Protein AF-A0A1F4Z784-F1 (afdb_monomer)

Solvent-accessible surface area (backbone atoms only — not comparable to full-atom values): 4677 Å² total; per-residue (Å²): 130,85,67,44,18,75,85,78,60,50,42,65,42,78,51,66,54,60,62,64,40,72,39,92,76,83,80,46,73,58,28,88,44,80,74,42,82,45,77,48,71,56,64,65,44,82,54,96,94,38,41,33,30,61,70,56,50,54,52,49,61,55,51,56,57,64,60,53,59,60,68,70,70,76,116

Nearest PDB structures (foldseek):
  5axk-assembly1_B  TM=2.792E-01  e=5.322E+00  Methanosarcina acetivorans
  8fvg-assembly1_A  TM=3.177E-01  e=7.197E+00  Pseudomonas phage vB_PaeM_E217

Organism: NCBI:txid1797257

pLDDT: mean 79.06, std 15.38, range [39.47, 92.94]

Sequence (75 aa):
MAYRCDNCGKGTQYGVTHVHRRGVAGGRWKKRAQSTKRMFRPNLHKWMGMKLCTKCLRLLKGKTFVGRQVALIAK

Radius of gyration: 21.93 Å; Cα contacts (8 Å, |Δi|>4): 95; chains: 1; bounding box: 35×42×60 Å

InterPro domains:
  IPR034704 Large ribosomal subunit protein bL28/bL31-like superfamily [SSF143800] (1-65)
  IPR037147 Large ribosomal subunit protein bL28 superfamily [G3DSA:2.30.170.40] (1-74)

Mean predicted aligned error: 10.12 Å

Secondary structure (DSSP, 8-state):
-TT--TTT----EEEEE---EE-SSSS-EEE----EEEEE---EEEETTEEEEHHHHHHHHHHHHHHHHHTTT--

Foldseek 3Di:
DPQAFPPPRDAKDKDWDDDWQFDPPDGDIPRDGDIDIDIDGFQWDDDPNGTHGPVVVVVVVVVVVVVVVVVVVPD

Structure (mmCIF, N/CA/C/O backbone):
data_AF-A0A1F4Z784-F1
#
_entry.id   AF-A0A1F4Z784-F1
#
loop_
_atom_site.group_PDB
_atom_site.id
_atom_site.type_symbol
_atom_site.label_atom_id
_atom_site.label_alt_id
_atom_site.label_comp_id
_atom_site.label_asym_id
_atom_site.label_entity_id
_atom_site.label_seq_id
_atom_site.pdbx_PDB_ins_code
_atom_site.Cartn_x
_atom_site.Cartn_y
_atom_site.Cartn_z
_atom_site.occupancy
_atom_site.B_iso_or_equiv
_atom_site.auth_seq_id
_atom_site.auth_comp_id
_atom_site.auth_asym_id
_atom_site.auth_atom_id
_atom_site.pdbx_PDB_model_num
ATOM 1 N N . MET A 1 1 ? -14.593 -11.256 10.743 1.00 53.50 1 MET A N 1
ATOM 2 C CA . MET A 1 1 ? -14.013 -11.186 9.377 1.00 53.50 1 MET A CA 1
ATOM 3 C C . MET A 1 1 ? -12.490 -11.210 9.461 1.00 53.50 1 MET A C 1
ATOM 5 O O . MET A 1 1 ? -11.915 -10.442 10.225 1.00 53.50 1 MET A O 1
ATOM 9 N N . ALA A 1 2 ? -11.823 -12.114 8.741 1.00 70.25 2 ALA A N 1
ATOM 10 C CA . ALA A 1 2 ? -10.363 -12.209 8.766 1.00 70.25 2 ALA A CA 1
ATOM 11 C C . ALA A 1 2 ? -9.732 -11.143 7.847 1.00 70.25 2 ALA A C 1
ATOM 13 O O . ALA A 1 2 ? -10.191 -10.940 6.727 1.00 70.25 2 ALA A O 1
ATOM 14 N N . TYR A 1 3 ? -8.689 -10.459 8.329 1.00 79.38 3 TYR A N 1
ATOM 15 C CA . TYR A 1 3 ? -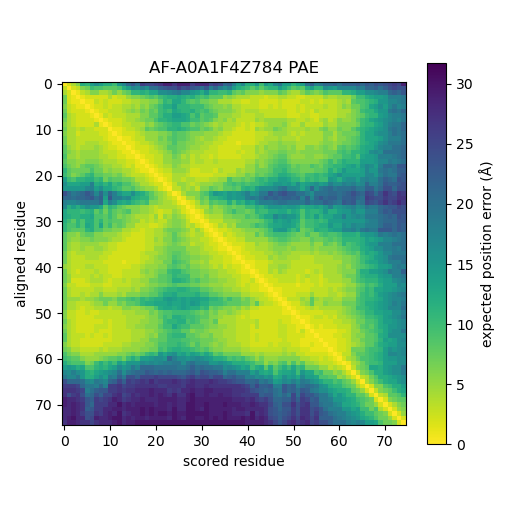7.870 -9.503 7.566 1.00 79.38 3 TYR A CA 1
ATOM 16 C C . TYR A 1 3 ? -8.642 -8.413 6.796 1.00 79.38 3 TYR A C 1
ATOM 18 O O . TYR A 1 3 ? -8.275 -8.082 5.669 1.00 79.38 3 TYR A O 1
ATOM 26 N N . ARG A 1 4 ? -9.682 -7.824 7.399 1.00 88.56 4 ARG A N 1
ATOM 27 C CA . ARG A 1 4 ? -10.347 -6.619 6.876 1.00 88.56 4 ARG A CA 1
ATOM 28 C C . ARG A 1 4 ? -10.262 -5.462 7.864 1.00 88.56 4 ARG A C 1
ATOM 30 O O . ARG A 1 4 ? -10.200 -5.677 9.068 1.00 88.56 4 ARG A O 1
ATOM 37 N N . CYS A 1 5 ? -10.214 -4.248 7.325 1.00 89.62 5 CYS A N 1
ATOM 38 C CA . CYS A 1 5 ? -10.352 -3.020 8.098 1.00 89.62 5 CYS A CA 1
ATOM 39 C C . CYS A 1 5 ? -11.825 -2.783 8.429 1.00 89.62 5 CYS A C 1
ATOM 41 O O . CYS A 1 5 ? -12.636 -2.735 7.506 1.00 89.62 5 CYS A O 1
ATOM 43 N N . ASP A 1 6 ? -12.143 -2.547 9.697 1.00 88.56 6 ASP A N 1
ATOM 44 C CA . ASP A 1 6 ? -13.530 -2.372 10.147 1.00 88.56 6 ASP A CA 1
ATOM 45 C C . ASP A 1 6 ? -14.147 -1.044 9.665 1.00 88.56 6 ASP A C 1
ATOM 47 O O . ASP A 1 6 ? -15.350 -0.955 9.467 1.00 88.56 6 ASP A O 1
ATOM 51 N N . ASN A 1 7 ? -13.326 -0.021 9.394 1.00 88.25 7 ASN A N 1
ATOM 52 C CA . ASN A 1 7 ? -13.807 1.299 8.956 1.00 88.25 7 ASN A CA 1
ATOM 53 C C . ASN A 1 7 ? -13.985 1.424 7.429 1.00 88.25 7 ASN A C 1
ATOM 55 O O . ASN A 1 7 ? -14.960 1.984 6.954 1.00 88.25 7 ASN A O 1
ATOM 59 N N . CYS A 1 8 ? -13.029 0.938 6.627 1.00 87.75 8 CYS A N 1
ATOM 60 C CA . CYS A 1 8 ? -13.074 1.097 5.159 1.00 87.75 8 CYS A CA 1
ATOM 61 C C . CYS A 1 8 ? -13.213 -0.218 4.389 1.00 87.75 8 CYS A C 1
ATOM 63 O O . CYS A 1 8 ? -13.063 -0.224 3.170 1.00 87.75 8 CYS A O 1
ATOM 65 N N . GLY A 1 9 ? -13.383 -1.348 5.077 1.00 87.88 9 GLY A N 1
ATOM 66 C CA . GLY A 1 9 ? -13.557 -2.659 4.449 1.00 87.88 9 GLY A CA 1
ATOM 67 C C . GLY A 1 9 ? -12.328 -3.211 3.716 1.00 87.88 9 GLY A C 1
ATOM 68 O O . GLY A 1 9 ? -12.395 -4.320 3.190 1.00 87.88 9 GLY A O 1
ATOM 69 N N . LYS A 1 10 ? -11.197 -2.485 3.685 1.00 88.94 10 LYS A N 1
ATOM 70 C CA . LYS A 1 10 ? -9.969 -2.909 2.988 1.00 88.94 10 LYS A CA 1
ATOM 71 C C . LYS A 1 10 ? -9.539 -4.304 3.428 1.00 88.94 10 LYS A C 1
ATOM 73 O O . LYS A 1 10 ? -9.191 -4.491 4.593 1.00 88.94 10 LYS A O 1
ATOM 78 N N . GLY A 1 11 ? -9.540 -5.241 2.485 1.00 89.75 11 GLY A N 1
ATOM 79 C CA . GLY A 1 11 ? -9.159 -6.634 2.687 1.00 89.75 11 GLY A CA 1
ATOM 80 C C . GLY A 1 11 ? -7.865 -7.022 1.979 1.00 89.75 11 GLY A C 1
ATOM 81 O O . GLY A 1 11 ? -7.157 -6.175 1.430 1.00 89.75 11 GLY A O 1
ATOM 82 N N . THR A 1 12 ? -7.569 -8.321 1.997 1.00 91.25 12 THR A N 1
ATOM 83 C CA . THR A 1 12 ? -6.503 -8.922 1.189 1.00 91.25 12 THR A CA 1
ATOM 84 C C . THR A 1 12 ? -6.772 -8.679 -0.289 1.00 91.25 12 THR A C 1
ATOM 86 O O . THR A 1 12 ? -7.852 -8.982 -0.789 1.00 91.25 12 THR A O 1
ATOM 89 N N . GLN A 1 13 ? -5.777 -8.137 -0.978 1.00 90.12 13 GLN A N 1
ATOM 90 C CA . GLN A 1 13 ? -5.793 -7.953 -2.419 1.00 90.12 13 GLN A CA 1
ATOM 91 C C . GLN A 1 13 ? -4.931 -9.030 -3.064 1.00 90.12 13 GLN A C 1
ATOM 93 O O . GLN A 1 13 ? -3.917 -9.448 -2.509 1.00 90.12 13 GLN A O 1
ATOM 98 N N . TYR A 1 14 ? -5.319 -9.473 -4.247 1.00 92.38 14 TYR A N 1
ATOM 99 C CA . TYR A 1 14 ? -4.530 -10.401 -5.042 1.00 92.38 14 TYR A CA 1
ATOM 100 C C . TYR A 1 14 ? -3.904 -9.620 -6.179 1.00 92.38 14 TYR A C 1
ATOM 102 O O . TYR A 1 14 ? -4.553 -8.779 -6.794 1.00 92.38 14 TYR A O 1
ATOM 110 N N . GLY A 1 15 ? -2.645 -9.898 -6.470 1.00 92.12 15 GLY A N 1
ATOM 111 C CA . GLY A 1 15 ? -2.051 -9.382 -7.684 1.00 92.12 15 GLY A CA 1
ATOM 112 C C . GLY A 1 15 ? -0.857 -10.203 -8.104 1.00 92.12 15 GLY A C 1
ATOM 113 O O . GLY A 1 15 ? -0.572 -11.276 -7.571 1.00 92.12 15 GLY A O 1
ATOM 114 N N . VAL A 1 16 ? -0.184 -9.700 -9.119 1.00 90.25 16 VAL A N 1
ATOM 115 C CA . VAL A 1 16 ? 0.889 -10.408 -9.796 1.00 90.25 16 VAL A CA 1
ATOM 116 C C . VAL A 1 16 ? 2.105 -9.520 -9.822 1.00 90.25 16 VAL A C 1
ATOM 118 O O . VAL A 1 16 ? 2.067 -8.394 -10.309 1.00 90.25 16 VAL A O 1
ATOM 121 N N . THR A 1 17 ? 3.201 -10.055 -9.314 1.00 88.56 17 THR A N 1
ATOM 122 C CA . THR A 1 17 ? 4.499 -9.421 -9.441 1.00 88.56 17 THR A CA 1
ATOM 123 C C . THR A 1 17 ? 5.154 -9.985 -10.686 1.00 88.56 17 THR A C 1
ATOM 125 O O . THR A 1 17 ? 5.382 -11.188 -10.803 1.00 88.56 17 THR A O 1
ATOM 128 N N . HIS A 1 18 ? 5.413 -9.104 -11.634 1.00 85.88 18 HIS A N 1
ATOM 129 C CA . HIS A 1 18 ? 6.098 -9.397 -12.876 1.00 85.88 18 HIS A CA 1
ATOM 130 C C . HIS A 1 18 ? 6.746 -8.105 -13.320 1.00 85.88 18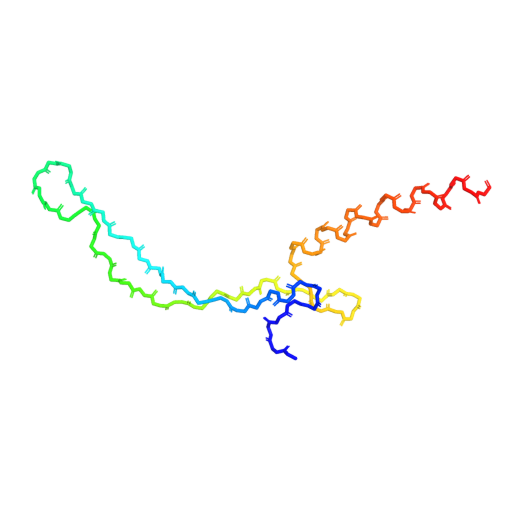 HIS A C 1
ATOM 132 O O . HIS A 1 18 ? 6.149 -7.039 -13.184 1.00 85.88 18 HIS A O 1
ATOM 138 N N . VAL A 1 19 ? 7.938 -8.168 -13.896 1.00 83.75 19 VAL A N 1
ATOM 139 C CA . VAL A 1 19 ? 8.336 -7.063 -14.756 1.00 83.75 19 VAL A CA 1
ATOM 140 C C . VAL A 1 19 ? 9.205 -7.613 -15.866 1.00 83.75 19 VAL A C 1
ATOM 142 O O . VAL A 1 19 ? 10.368 -7.936 -15.660 1.00 83.75 19 VAL A O 1
ATOM 145 N N . HIS A 1 20 ? 8.602 -7.717 -17.046 1.00 81.50 20 HIS A N 1
ATOM 146 C CA . HIS A 1 20 ? 9.261 -7.914 -18.327 1.00 81.50 20 HIS A CA 1
ATOM 147 C C . HIS A 1 20 ? 9.477 -6.535 -19.006 1.00 81.50 20 HIS A C 1
ATOM 149 O O . HIS A 1 20 ? 8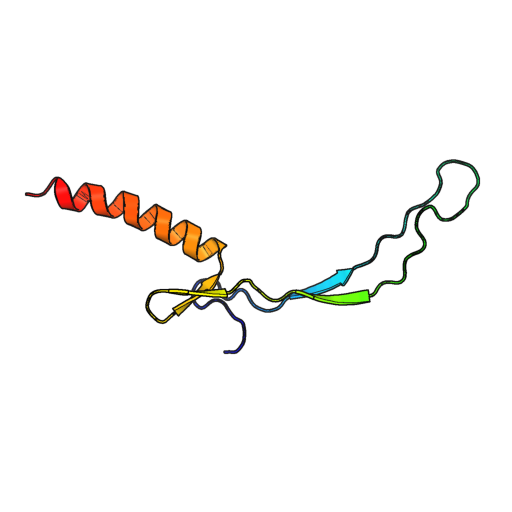.752 -5.589 -18.724 1.00 81.50 20 HIS A O 1
ATOM 155 N N . ARG A 1 21 ? 10.497 -6.344 -19.845 1.00 84.81 21 ARG A N 1
ATOM 156 C CA . ARG A 1 21 ? 10.812 -5.069 -20.541 1.00 84.81 21 ARG A CA 1
ATOM 157 C C . ARG A 1 21 ? 11.447 -5.437 -21.879 1.00 84.81 21 ARG A C 1
ATOM 159 O O . ARG A 1 21 ? 11.929 -6.554 -22.005 1.00 84.81 21 ARG A O 1
ATOM 166 N N . ARG A 1 22 ? 11.498 -4.560 -22.881 1.00 78.38 22 ARG A N 1
ATOM 167 C CA . ARG A 1 22 ? 12.119 -4.875 -24.190 1.00 78.38 22 ARG A CA 1
ATOM 168 C C . ARG A 1 22 ? 13.330 -4.000 -24.518 1.00 78.38 22 ARG A C 1
ATOM 170 O O . ARG A 1 22 ? 13.330 -2.824 -24.160 1.00 78.38 22 ARG A O 1
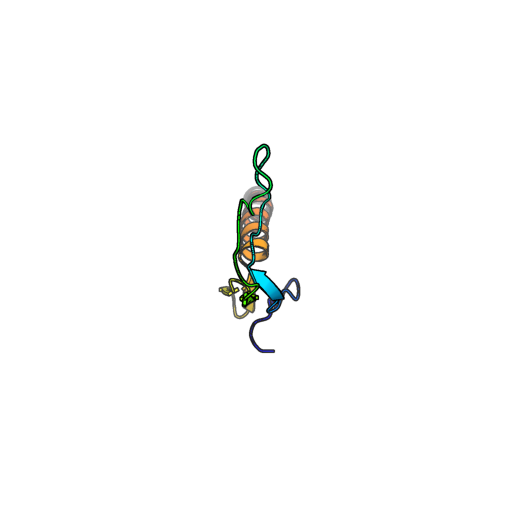ATOM 177 N N . GLY A 1 23 ? 14.379 -4.596 -25.089 1.00 79.94 23 GLY A N 1
ATOM 178 C CA . GLY A 1 23 ? 15.598 -3.886 -25.485 1.00 79.94 23 GLY A CA 1
ATOM 179 C C . GLY A 1 23 ? 15.285 -2.920 -26.618 1.00 79.94 23 GLY A C 1
ATOM 180 O O . GLY A 1 23 ? 14.446 -3.242 -27.453 1.00 79.94 23 GLY A O 1
ATOM 181 N N . VAL A 1 24 ? 15.902 -1.737 -26.616 1.00 82.31 24 VAL A N 1
ATOM 182 C CA . VAL A 1 24 ? 15.610 -0.697 -27.621 1.00 82.31 24 VAL A CA 1
ATOM 183 C C . VAL A 1 24 ? 16.367 -0.973 -28.929 1.00 82.31 24 VAL A C 1
ATOM 185 O O . VAL A 1 24 ? 15.801 -0.794 -29.996 1.00 82.31 24 VAL A O 1
ATOM 188 N N . ALA A 1 25 ? 17.585 -1.520 -28.859 1.00 72.88 25 ALA A N 1
ATOM 189 C CA . ALA A 1 25 ? 18.354 -1.989 -30.013 1.00 72.88 25 ALA A CA 1
ATOM 190 C C . ALA A 1 25 ? 18.810 -3.443 -29.777 1.00 72.88 25 ALA A C 1
ATOM 192 O O . ALA A 1 25 ? 19.239 -3.782 -28.674 1.00 72.88 25 ALA A O 1
ATOM 193 N N . GLY A 1 26 ? 18.659 -4.319 -30.778 1.00 78.00 26 GLY A N 1
ATOM 194 C CA . GLY A 1 26 ? 19.072 -5.733 -30.722 1.00 78.00 26 GLY A CA 1
ATOM 195 C C . GLY A 1 26 ? 17.972 -6.754 -30.393 1.00 78.00 26 GLY A C 1
ATOM 196 O O . GLY A 1 26 ? 18.264 -7.937 -30.238 1.00 78.00 26 GLY A O 1
ATOM 197 N N . GLY A 1 27 ? 16.707 -6.334 -30.262 1.00 72.50 27 GLY A N 1
ATOM 198 C CA . GLY A 1 27 ? 15.532 -7.225 -30.241 1.00 72.50 27 GLY A CA 1
ATOM 199 C C . GLY A 1 27 ? 15.386 -8.180 -29.043 1.00 72.50 27 GLY A C 1
ATOM 200 O O . GLY A 1 27 ? 14.309 -8.745 -28.846 1.00 72.50 27 GLY A O 1
ATOM 201 N N . ARG A 1 28 ? 16.412 -8.337 -28.199 1.00 81.31 28 ARG A N 1
ATOM 202 C CA . ARG A 1 28 ? 16.362 -9.165 -26.988 1.00 81.31 28 ARG A CA 1
ATOM 203 C C . ARG A 1 28 ? 15.385 -8.606 -25.949 1.00 81.31 28 ARG A C 1
ATOM 205 O O . ARG A 1 28 ? 15.174 -7.397 -25.805 1.00 81.31 28 ARG A O 1
ATOM 212 N N . TRP A 1 29 ? 14.804 -9.519 -25.173 1.00 81.00 29 TRP A N 1
ATOM 213 C CA . TRP A 1 29 ? 14.015 -9.180 -23.991 1.00 81.00 29 TRP A CA 1
ATOM 214 C C . TRP A 1 29 ? 14.883 -8.374 -23.013 1.00 81.00 29 TRP A C 1
ATOM 216 O O . TRP A 1 29 ? 15.949 -8.822 -22.615 1.00 81.00 29 TRP A O 1
ATOM 226 N N . LYS A 1 30 ? 14.418 -7.195 -22.600 1.00 75.00 30 LYS A N 1
ATOM 227 C CA . LYS A 1 30 ? 15.051 -6.333 -21.576 1.00 75.00 30 LYS A CA 1
ATOM 228 C C . LYS A 1 30 ? 14.568 -6.598 -20.154 1.00 75.00 30 LYS A C 1
ATOM 230 O O . LYS A 1 30 ? 15.214 -6.163 -19.218 1.00 75.00 30 LYS A O 1
ATOM 235 N N . LYS A 1 31 ? 13.467 -7.305 -19.945 1.00 80.44 31 LYS A N 1
ATOM 236 C CA . LYS A 1 31 ? 13.251 -8.094 -18.736 1.00 80.44 31 LYS A CA 1
ATOM 237 C C . LYS A 1 31 ? 12.492 -9.360 -19.140 1.00 80.44 31 LYS A C 1
ATOM 239 O O . LYS A 1 31 ? 11.570 -9.293 -19.962 1.00 80.44 31 LYS A O 1
ATOM 244 N N . ARG A 1 32 ? 12.931 -10.494 -18.582 1.00 76.19 32 ARG A N 1
ATOM 245 C CA . ARG A 1 32 ? 12.389 -11.837 -18.802 1.00 76.19 32 ARG A CA 1
ATOM 246 C C . ARG A 1 32 ? 11.959 -12.499 -17.470 1.00 76.19 32 ARG A C 1
ATOM 248 O O . ARG A 1 32 ? 12.572 -13.475 -17.078 1.00 76.19 32 ARG A O 1
ATOM 255 N N . ALA A 1 33 ? 10.994 -11.940 -16.733 1.00 85.94 33 ALA A N 1
ATOM 256 C CA . ALA A 1 33 ? 10.621 -12.395 -15.384 1.00 85.94 33 ALA A CA 1
ATOM 257 C C . ALA A 1 33 ? 9.200 -12.983 -15.256 1.00 85.94 33 ALA A C 1
ATOM 259 O O . ALA A 1 33 ? 8.215 -12.241 -15.249 1.00 85.94 33 ALA A O 1
ATOM 260 N N . GLN A 1 34 ? 9.115 -14.302 -15.059 1.00 86.25 34 GLN A N 1
ATOM 261 C CA . GLN A 1 34 ? 7.848 -15.021 -14.909 1.00 86.25 34 GLN A CA 1
ATOM 262 C C . GLN A 1 34 ? 6.917 -14.376 -13.871 1.00 86.25 34 GLN A C 1
ATOM 264 O O . GLN A 1 34 ? 7.332 -13.956 -12.787 1.00 86.25 34 GLN A O 1
ATOM 269 N N . SER A 1 35 ? 5.633 -14.308 -14.214 1.00 89.62 35 SER A N 1
ATOM 270 C CA . SER A 1 35 ? 4.633 -13.646 -13.381 1.00 89.62 35 SER A CA 1
ATOM 271 C C . SER A 1 35 ? 4.276 -14.501 -12.174 1.00 89.62 35 SER A C 1
ATOM 273 O O . SER A 1 35 ? 3.680 -15.566 -12.314 1.00 89.62 35 SER A O 1
ATOM 275 N N . THR A 1 36 ? 4.600 -14.013 -10.978 1.00 92.19 36 THR A N 1
ATOM 276 C CA . THR A 1 36 ? 4.301 -14.717 -9.727 1.00 92.19 36 THR A CA 1
ATOM 277 C C . THR A 1 36 ? 3.066 -14.114 -9.068 1.00 92.19 36 THR A C 1
ATOM 279 O O . THR A 1 36 ? 3.018 -12.910 -8.804 1.00 92.19 36 THR A O 1
ATOM 282 N N . LYS A 1 37 ? 2.065 -14.950 -8.768 1.00 92.94 37 LYS A N 1
ATOM 283 C CA . LYS A 1 37 ? 0.867 -14.543 -8.019 1.00 92.94 37 LYS A CA 1
ATOM 284 C C . LYS A 1 37 ? 1.233 -14.299 -6.554 1.00 92.94 37 LYS A C 1
ATOM 286 O O . LYS A 1 37 ? 1.915 -15.111 -5.932 1.00 92.94 37 LYS A O 1
ATOM 291 N N . ARG A 1 38 ? 0.784 -13.177 -5.993 1.00 90.81 38 ARG A N 1
ATOM 292 C CA . ARG A 1 38 ? 1.027 -12.782 -4.602 1.00 90.81 38 ARG A CA 1
ATOM 293 C C . ARG A 1 38 ? -0.257 -12.273 -3.959 1.00 90.81 38 ARG A C 1
ATOM 295 O O . ARG A 1 38 ? -1.114 -11.669 -4.602 1.00 90.81 38 ARG A O 1
ATOM 302 N N . MET A 1 39 ? -0.361 -12.524 -2.659 1.00 91.38 39 MET A N 1
ATOM 303 C CA . MET A 1 39 ? -1.417 -11.985 -1.811 1.00 91.38 39 MET A CA 1
ATOM 304 C C . MET A 1 39 ? -0.881 -10.770 -1.059 1.00 91.38 39 MET A C 1
ATOM 306 O O . MET A 1 39 ? 0.047 -10.882 -0.260 1.00 91.38 39 MET A O 1
ATOM 310 N N . PHE A 1 40 ? -1.484 -9.614 -1.297 1.00 90.06 40 PHE A N 1
ATOM 311 C CA . PHE A 1 40 ? -1.198 -8.360 -0.619 1.00 90.06 40 PHE A CA 1
ATOM 312 C C . PHE A 1 40 ? -2.144 -8.201 0.565 1.00 90.06 40 PHE A C 1
ATOM 314 O O . PHE A 1 40 ? -3.320 -7.862 0.418 1.00 90.06 40 PHE A O 1
ATOM 321 N N . ARG A 1 41 ? -1.634 -8.467 1.764 1.00 89.62 41 ARG A N 1
ATOM 322 C CA . ARG A 1 41 ? -2.411 -8.316 2.997 1.00 89.62 41 ARG A CA 1
ATOM 323 C C . ARG A 1 41 ? -2.480 -6.836 3.394 1.00 8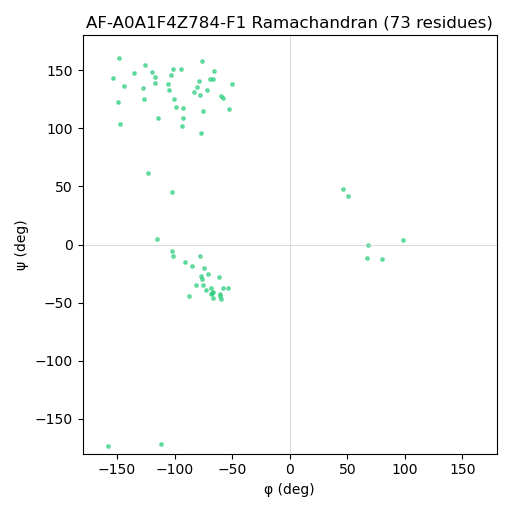9.62 41 ARG A C 1
ATOM 325 O O . ARG A 1 41 ? -1.480 -6.129 3.263 1.00 89.62 41 ARG A O 1
ATOM 332 N N . PRO A 1 42 ? -3.630 -6.348 3.887 1.00 89.69 42 PRO A N 1
ATOM 333 C CA . PRO 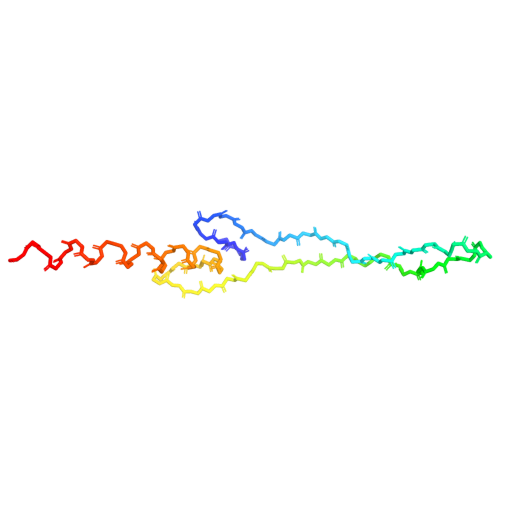A 1 42 ? -3.735 -4.987 4.389 1.00 89.69 42 PRO A CA 1
ATOM 334 C C 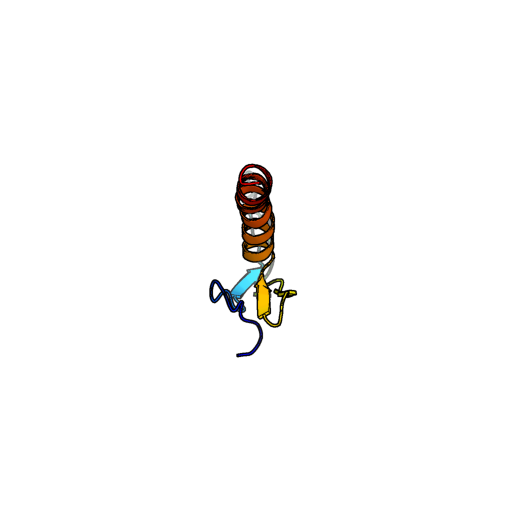. PRO A 1 42 ? -2.941 -4.842 5.691 1.00 89.69 42 PRO A C 1
ATOM 336 O O . PRO A 1 42 ? -2.955 -5.735 6.538 1.00 89.69 42 PRO A O 1
ATOM 339 N N . ASN A 1 43 ? -2.288 -3.693 5.874 1.00 89.69 43 ASN A N 1
ATOM 340 C CA . ASN A 1 43 ? -1.607 -3.370 7.125 1.00 89.69 43 ASN A CA 1
ATOM 341 C C . ASN A 1 43 ? -2.640 -2.939 8.180 1.00 89.69 43 ASN A C 1
ATOM 343 O O . ASN A 1 43 ? -3.104 -1.795 8.151 1.00 89.69 43 ASN A O 1
ATOM 347 N N . LEU A 1 44 ? -3.058 -3.882 9.030 1.00 91.25 44 LEU A N 1
ATOM 348 C CA . LEU A 1 44 ? -4.085 -3.709 10.059 1.00 91.25 44 LEU A CA 1
ATOM 349 C C . LEU A 1 44 ? -3.450 -3.603 11.445 1.00 91.25 44 LEU A C 1
ATOM 351 O O . LEU A 1 44 ? -2.658 -4.459 11.832 1.00 91.25 44 LEU A O 1
ATOM 355 N N . HIS A 1 45 ? -3.883 -2.618 12.225 1.00 90.56 45 HIS A N 1
ATOM 356 C CA . HIS A 1 45 ? -3.505 -2.455 13.625 1.00 90.56 45 HIS A CA 1
ATOM 357 C C . HIS A 1 45 ? -4.746 -2.359 14.510 1.00 90.56 45 HIS A C 1
ATOM 359 O O . HIS A 1 45 ? -5.819 -1.960 14.055 1.00 90.56 45 HIS A O 1
ATOM 365 N N . LYS A 1 46 ? -4.596 -2.723 15.784 1.00 89.81 46 LYS A N 1
ATOM 366 C CA . LYS A 1 46 ? -5.663 -2.611 16.780 1.00 89.81 46 LYS A CA 1
ATOM 367 C C . LYS A 1 46 ? -5.703 -1.188 17.341 1.00 89.81 46 LYS A C 1
ATOM 369 O O . LYS A 1 46 ? -4.669 -0.665 17.746 1.00 89.81 46 LYS A O 1
ATOM 374 N N . TRP A 1 47 ? -6.884 -0.581 17.380 1.00 85.69 47 TRP A N 1
ATOM 375 C CA . TRP A 1 47 ? -7.118 0.736 17.970 1.00 85.69 47 TRP A CA 1
ATOM 376 C C . TRP A 1 47 ? -8.536 0.810 18.534 1.00 85.69 47 TRP A C 1
ATOM 378 O O . TRP A 1 47 ? -9.490 0.589 17.792 1.00 85.69 47 TRP A O 1
ATOM 388 N N . MET A 1 48 ? -8.668 1.108 19.833 1.00 84.12 48 MET A N 1
ATOM 389 C CA . MET A 1 48 ? -9.957 1.190 20.545 1.00 84.12 48 MET A CA 1
ATOM 390 C C . MET A 1 48 ? -10.888 -0.004 20.251 1.00 84.12 48 MET A C 1
ATOM 392 O O . MET A 1 48 ? -12.043 0.167 19.883 1.00 84.12 48 MET A O 1
ATOM 396 N N . GLY A 1 49 ? -10.354 -1.228 20.323 1.00 85.88 49 GLY A N 1
ATOM 397 C CA . GLY A 1 49 ? -11.111 -2.464 20.071 1.00 85.88 49 GLY A CA 1
ATOM 398 C C . GLY A 1 49 ? -11.328 -2.834 18.594 1.00 85.88 49 GLY A C 1
ATOM 399 O O . GLY A 1 49 ? -11.663 -3.980 18.313 1.00 85.88 49 GLY A O 1
ATOM 400 N N . MET A 1 50 ? -11.059 -1.931 17.643 1.00 86.75 50 MET A N 1
ATOM 401 C CA . MET A 1 50 ? -11.241 -2.163 16.200 1.00 86.75 50 MET A CA 1
ATOM 402 C C . MET A 1 50 ? -9.922 -2.483 15.484 1.00 86.75 50 MET A C 1
ATOM 404 O O . MET A 1 50 ? -8.850 -2.008 15.869 1.00 86.75 50 MET A O 1
ATOM 408 N N . LYS A 1 51 ? -9.983 -3.254 14.394 1.00 90.19 51 LYS A N 1
ATOM 409 C CA . LYS A 1 51 ? -8.866 -3.490 13.468 1.00 90.19 51 LYS A CA 1
ATOM 410 C C . LYS A 1 51 ? -8.932 -2.483 12.325 1.00 90.19 51 LYS A C 1
ATOM 412 O O . LYS A 1 51 ? -9.773 -2.565 11.431 1.00 90.19 51 LYS A O 1
ATOM 417 N N . LEU A 1 52 ? -8.000 -1.538 12.316 1.00 90.69 52 LEU A N 1
ATOM 418 C CA . LEU A 1 52 ? -7.971 -0.436 11.361 1.00 90.69 52 LEU A CA 1
ATOM 419 C C . LEU A 1 52 ? -6.725 -0.471 10.487 1.00 90.69 52 LEU A C 1
ATOM 421 O O . LEU A 1 52 ? -5.631 -0.791 10.945 1.00 90.69 52 LEU A O 1
ATOM 425 N N . CYS A 1 53 ? -6.875 -0.084 9.220 1.00 91.88 53 CYS A N 1
ATOM 426 C CA . CYS A 1 53 ? -5.722 0.107 8.352 1.00 91.88 53 CYS A CA 1
ATOM 427 C C . CYS A 1 53 ? -4.988 1.417 8.665 1.00 91.88 53 CYS A C 1
ATOM 429 O O . CYS A 1 53 ? -5.578 2.378 9.166 1.00 91.88 53 CYS A O 1
ATOM 431 N N . THR A 1 54 ? -3.716 1.494 8.282 1.00 90.06 54 THR A N 1
ATOM 432 C CA . THR A 1 54 ? -2.874 2.689 8.474 1.00 90.06 54 THR A CA 1
ATOM 433 C C . THR A 1 54 ? -3.482 3.974 7.899 1.00 90.06 54 THR A C 1
ATOM 435 O O . THR A 1 54 ? -3.406 5.020 8.539 1.00 90.06 54 THR A O 1
ATOM 438 N N . LYS A 1 55 ? -4.166 3.912 6.744 1.00 89.38 55 LYS A N 1
ATOM 439 C CA . LYS A 1 55 ? -4.886 5.071 6.168 1.00 89.38 55 LYS A CA 1
ATOM 440 C C . LYS A 1 55 ? -5.970 5.589 7.121 1.00 89.38 55 LYS A C 1
ATOM 442 O O . LYS A 1 55 ? -6.059 6.793 7.341 1.00 89.38 55 LYS A O 1
ATOM 447 N N . CYS A 1 56 ? -6.784 4.691 7.676 1.00 87.69 56 CYS A N 1
ATOM 448 C CA . CYS A 1 56 ? -7.859 5.047 8.604 1.00 87.69 56 CYS A CA 1
ATOM 449 C C . CYS A 1 56 ? -7.306 5.575 9.927 1.00 87.69 56 CYS A C 1
ATOM 451 O O . CYS A 1 56 ? -7.802 6.579 10.424 1.00 87.69 56 CYS A O 1
ATOM 453 N N . LEU A 1 57 ? -6.248 4.958 10.457 1.00 89.56 57 LEU A N 1
ATOM 454 C CA . LEU A 1 57 ? -5.582 5.432 11.673 1.00 89.56 57 LEU A CA 1
ATOM 455 C C . LEU A 1 57 ? -5.016 6.839 11.502 1.00 89.56 57 LEU A C 1
ATOM 457 O O . LEU A 1 57 ? -5.191 7.677 12.381 1.00 89.56 57 LEU A O 1
ATOM 461 N N . ARG A 1 58 ? -4.391 7.123 10.354 1.00 89.19 58 ARG A N 1
ATOM 462 C CA . ARG A 1 58 ? -3.865 8.457 10.040 1.00 89.19 58 ARG A CA 1
ATOM 463 C C . ARG A 1 58 ? -4.971 9.514 10.021 1.00 89.19 58 ARG A C 1
ATOM 465 O O . ARG A 1 58 ? -4.798 10.585 10.591 1.00 89.19 58 ARG A O 1
ATOM 472 N N . LEU A 1 59 ? -6.110 9.201 9.400 1.00 86.31 59 LEU A N 1
ATOM 473 C CA . LEU A 1 59 ? -7.262 10.106 9.339 1.00 86.31 59 LEU A CA 1
ATOM 474 C C . LEU A 1 59 ? -7.890 10.341 10.716 1.00 86.31 59 LEU A C 1
ATOM 476 O O . LEU A 1 59 ? -8.240 11.471 11.039 1.00 86.31 59 LEU A O 1
ATOM 480 N N . LEU A 1 60 ? -8.013 9.295 11.534 1.00 83.94 60 LEU A N 1
ATOM 481 C CA . LEU A 1 60 ? -8.577 9.407 12.878 1.00 83.94 60 LEU A CA 1
ATOM 482 C C . LEU A 1 60 ? -7.686 10.244 13.796 1.00 83.94 60 LEU A C 1
ATOM 484 O O . LEU A 1 60 ? -8.193 11.162 14.430 1.00 83.94 60 LEU A O 1
ATOM 488 N N . LYS A 1 61 ? -6.367 10.002 13.795 1.00 77.62 61 LYS A N 1
ATOM 489 C CA . LYS A 1 61 ? -5.405 10.811 14.563 1.00 77.62 61 LYS A CA 1
ATOM 490 C C . LYS A 1 61 ? -5.450 12.297 14.180 1.00 77.62 61 LYS A C 1
ATOM 492 O O . LYS A 1 61 ? -5.343 13.153 15.052 1.00 77.62 61 LYS A O 1
ATOM 497 N N . GLY A 1 62 ? -5.645 12.602 12.894 1.00 70.69 62 GLY A N 1
ATOM 498 C CA . GLY A 1 62 ? -5.798 13.981 12.419 1.00 70.69 62 GLY A CA 1
A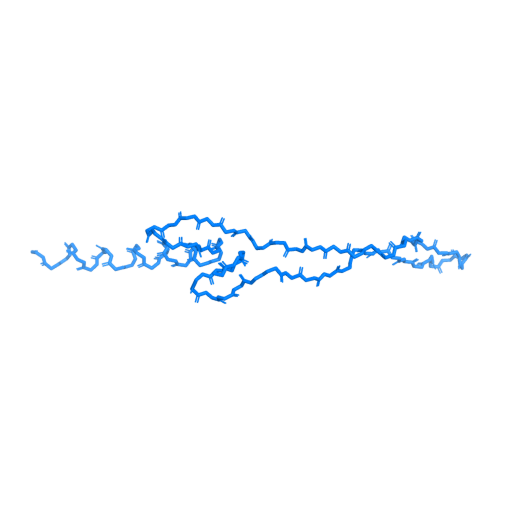TOM 499 C C . GLY A 1 62 ? -7.104 14.641 12.879 1.00 70.69 62 GLY A C 1
ATOM 500 O O . GLY A 1 62 ? -7.089 15.776 13.340 1.00 70.69 62 GLY A O 1
ATOM 501 N N . LYS A 1 63 ? -8.235 13.922 12.825 1.00 64.56 63 LYS A N 1
ATOM 502 C CA . LYS A 1 63 ? -9.550 14.444 13.250 1.00 64.56 63 LYS A CA 1
ATOM 503 C C . LYS A 1 63 ? -9.649 14.670 14.759 1.00 64.56 63 LYS A C 1
ATOM 505 O O . LYS A 1 63 ? -10.240 15.657 15.186 1.00 64.56 63 LYS A O 1
ATOM 510 N N . THR A 1 64 ? -9.046 13.794 15.565 1.00 58.00 64 THR A N 1
ATOM 511 C CA . THR A 1 64 ? -9.029 13.954 17.027 1.00 58.00 64 THR A CA 1
ATOM 512 C C . THR A 1 64 ? -8.328 15.236 17.472 1.00 58.00 64 THR A C 1
ATOM 514 O O . THR A 1 64 ? -8.681 15.778 18.512 1.00 58.00 64 THR A O 1
ATOM 517 N N . PHE A 1 65 ? -7.368 15.745 16.693 1.00 53.59 65 PHE A N 1
ATOM 518 C CA . PHE A 1 65 ? -6.668 16.990 17.015 1.00 53.59 65 PHE A CA 1
ATOM 519 C C . PHE A 1 65 ? -7.515 18.241 16.743 1.00 53.59 65 PHE A C 1
ATOM 521 O O . PHE A 1 65 ? -7.463 19.184 17.523 1.00 53.59 65 PHE A O 1
ATOM 528 N N . VAL A 1 66 ? -8.358 18.224 15.705 1.00 55.91 66 VAL A N 1
ATOM 529 C CA . VAL A 1 66 ? -9.253 19.351 15.380 1.00 55.91 66 VAL A CA 1
ATOM 530 C C . VAL A 1 66 ? -10.408 19.450 16.388 1.00 55.91 66 VAL A C 1
ATOM 532 O O . VAL A 1 66 ? -10.749 20.539 16.835 1.00 55.91 66 VAL A O 1
ATOM 535 N N . GLY A 1 67 ? -10.969 18.317 16.826 1.00 45.56 67 GLY A N 1
ATOM 536 C CA . GLY A 1 67 ? -12.072 18.302 17.800 1.00 45.56 67 GLY A CA 1
ATOM 537 C C . GLY A 1 67 ? -11.670 18.614 19.248 1.00 45.56 67 GLY A C 1
ATOM 538 O O . GLY A 1 67 ? -12.517 19.010 20.044 1.00 45.56 67 GLY A O 1
ATOM 539 N N . ARG A 1 68 ? -10.388 18.465 19.614 1.00 46.25 68 ARG A N 1
ATOM 540 C CA . ARG A 1 68 ? -9.915 18.725 20.987 1.00 46.25 68 ARG A CA 1
ATOM 541 C C . ARG A 1 68 ? -9.581 20.195 21.247 1.00 46.25 68 ARG A C 1
ATOM 543 O O . ARG A 1 68 ? -9.552 20.597 22.404 1.00 46.25 68 ARG A O 1
ATOM 550 N N . GLN A 1 69 ? -9.378 20.996 20.199 1.00 44.88 69 GLN A N 1
ATOM 551 C CA . GLN A 1 69 ? -9.156 22.437 20.344 1.00 44.88 69 GLN A CA 1
ATOM 552 C C . GLN A 1 69 ? -10.467 23.194 20.625 1.00 44.88 69 GLN A C 1
ATOM 554 O O . GLN A 1 69 ? -10.450 24.190 21.337 1.00 44.88 69 GLN A O 1
ATOM 559 N N . VAL A 1 70 ? -11.616 22.671 20.175 1.00 48.25 70 VAL A N 1
ATOM 560 C CA . VAL A 1 70 ? -12.937 23.270 20.454 1.00 48.25 70 VAL A CA 1
ATOM 561 C C . VAL A 1 70 ? -13.408 22.989 21.890 1.00 48.25 70 VAL A C 1
ATOM 563 O O . VAL A 1 70 ? -14.075 23.819 22.495 1.00 48.25 70 VAL A O 1
ATOM 566 N N . ALA A 1 71 ? -13.004 21.863 22.490 1.00 45.81 71 ALA A N 1
ATOM 567 C CA . ALA A 1 71 ? -13.395 21.502 23.859 1.00 45.81 71 ALA A CA 1
ATOM 568 C C . ALA A 1 71 ? -12.617 22.245 24.969 1.00 45.81 71 ALA A C 1
ATOM 570 O O . ALA A 1 71 ? -12.978 22.132 26.136 1.00 45.81 71 ALA A O 1
ATOM 571 N N . LEU A 1 72 ? -11.552 22.982 24.629 1.00 46.31 72 LEU A N 1
ATOM 572 C CA . LEU A 1 72 ? -10.757 23.774 25.583 1.00 46.31 72 LEU A CA 1
ATOM 573 C C . LEU A 1 72 ? -11.062 25.282 25.536 1.00 46.31 72 LEU A C 1
ATOM 575 O O . LEU A 1 72 ? -10.544 26.011 26.370 1.00 46.31 72 LEU A O 1
ATOM 579 N N . ILE A 1 73 ? -11.898 25.738 24.595 1.00 47.31 73 ILE A N 1
ATOM 580 C CA . ILE A 1 73 ? -12.302 27.153 24.454 1.00 47.31 73 ILE A CA 1
ATOM 581 C C . ILE A 1 73 ? -13.709 27.402 25.047 1.00 47.31 73 ILE A C 1
ATOM 583 O O . ILE A 1 73 ? -14.115 28.542 25.225 1.00 47.31 73 ILE A O 1
ATOM 587 N N . ALA A 1 74 ? -14.444 26.345 25.413 1.00 42.97 74 ALA A N 1
ATOM 588 C CA . ALA A 1 74 ? -15.764 26.423 26.050 1.00 42.97 74 ALA A CA 1
ATOM 589 C C . ALA A 1 74 ? -15.715 26.156 27.572 1.00 42.97 74 ALA A C 1
ATOM 591 O O . ALA A 1 74 ? -16.514 25.376 28.094 1.00 42.97 74 ALA A O 1
ATOM 592 N N . LYS A 1 75 ? -14.753 26.762 28.273 1.00 39.47 75 LYS A N 1
ATOM 593 C CA . LYS A 1 75 ? -14.718 26.851 29.739 1.00 39.47 75 LYS A CA 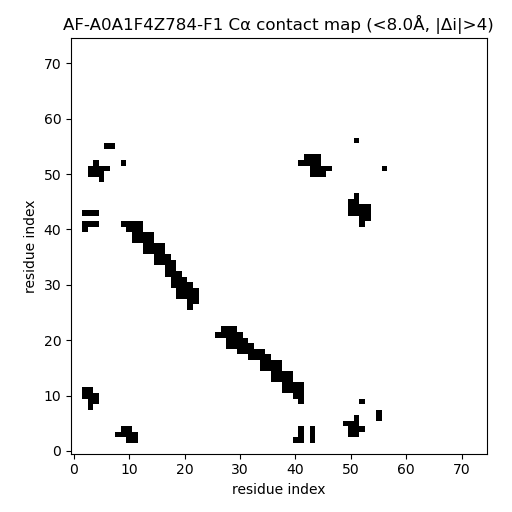1
ATOM 594 C C . LYS A 1 75 ? -14.520 28.293 30.163 1.00 39.47 75 LYS A C 1
ATOM 596 O O . LYS A 1 75 ? -13.682 28.956 29.517 1.00 39.47 75 LYS A O 1
#